Protein AF-A0A564YK75-F1 (afdb_monomer_lite)

pLDDT: mean 77.72, std 18.9, range [31.78, 98.56]

Organism: Hymenolepis diminuta (NCBI:txid6216)

Structure (mmCIF, N/CA/C/O backbone):
data_AF-A0A564YK75-F1
#
_entry.id   AF-A0A564YK75-F1
#
loop_
_atom_site.group_PDB
_atom_site.id
_atom_site.type_symbol
_atom_site.label_atom_id
_atom_site.label_alt_id
_atom_site.label_comp_id
_atom_site.label_asym_id
_atom_site.label_entity_id
_atom_site.label_seq_id
_atom_site.pdbx_PDB_ins_code
_atom_site.Cartn_x
_atom_site.Cartn_y
_atom_site.Cartn_z
_atom_site.occupancy
_atom_site.B_iso_or_equiv
_atom_site.auth_seq_id
_atom_site.auth_comp_id
_atom_site.auth_asym_id
_atom_site.auth_atom_id
_atom_site.pdbx_PDB_model_num
ATOM 1 N N . MET A 1 1 ? -5.217 -18.283 -49.859 1.00 31.78 1 MET A N 1
ATOM 2 C CA . MET A 1 1 ? -5.057 -19.645 -49.305 1.00 31.78 1 MET A CA 1
ATOM 3 C C . MET A 1 1 ? -4.730 -19.504 -47.824 1.00 31.78 1 MET A C 1
ATOM 5 O O . MET A 1 1 ? -4.096 -18.527 -47.459 1.00 31.78 1 MET A O 1
ATOM 9 N N . SER A 1 2 ? -5.302 -20.385 -47.008 1.00 43.03 2 SER A N 1
ATOM 10 C CA . SER A 1 2 ? -5.626 -20.269 -45.575 1.00 43.03 2 SER A CA 1
ATOM 11 C C . SER A 1 2 ? -4.507 -19.848 -44.612 1.00 43.03 2 SER A C 1
ATOM 13 O O . SER A 1 2 ? -3.452 -20.472 -44.610 1.00 43.03 2 SER A O 1
ATOM 15 N N . THR A 1 3 ? -4.823 -18.967 -43.656 1.00 44.62 3 THR A N 1
ATOM 16 C CA . THR A 1 3 ? -4.168 -18.954 -42.329 1.00 44.62 3 THR A CA 1
ATOM 17 C C . THR A 1 3 ? -5.190 -18.774 -41.200 1.00 44.62 3 THR A C 1
ATOM 19 O O . THR A 1 3 ? -4.978 -18.002 -40.275 1.00 44.62 3 THR A O 1
ATOM 22 N N . LEU A 1 4 ? -6.308 -19.505 -41.262 1.00 42.94 4 LEU A N 1
ATOM 23 C CA . LEU A 1 4 ? -7.241 -19.653 -40.131 1.00 42.94 4 LEU A CA 1
ATOM 24 C C . LEU A 1 4 ? -6.603 -20.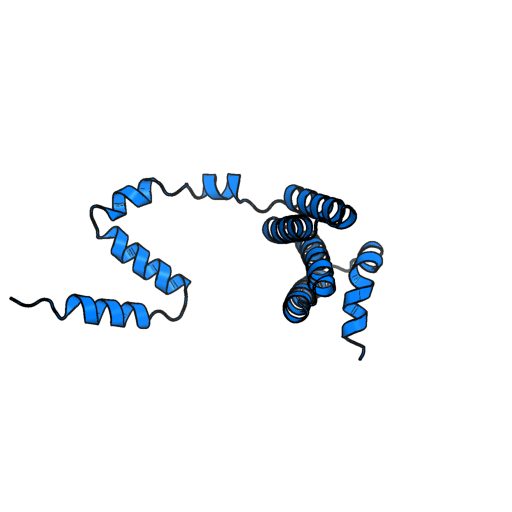390 -38.931 1.00 42.94 4 LEU A C 1
ATOM 26 O O . LEU A 1 4 ? -7.125 -20.313 -37.830 1.00 42.94 4 LEU A O 1
ATOM 30 N N . GLY A 1 5 ? -5.448 -21.047 -39.115 1.00 46.69 5 GLY A N 1
ATOM 31 C CA . GLY A 1 5 ? -4.725 -21.736 -38.037 1.00 46.69 5 GLY A CA 1
ATOM 32 C C . GLY A 1 5 ? -3.836 -20.845 -37.158 1.00 46.69 5 GLY A C 1
ATOM 33 O O . GLY A 1 5 ? -3.476 -21.262 -36.067 1.00 46.69 5 GLY A O 1
ATOM 34 N N . GLY A 1 6 ? -3.488 -19.626 -37.594 1.00 61.97 6 GLY A N 1
ATOM 35 C CA . GLY A 1 6 ? -2.551 -18.765 -36.857 1.00 61.97 6 GLY A CA 1
ATOM 36 C C . GLY A 1 6 ? -3.161 -18.099 -35.620 1.00 61.97 6 GLY A C 1
ATOM 37 O O . GLY A 1 6 ? -2.515 -18.033 -34.580 1.00 61.97 6 GLY A O 1
ATOM 38 N N . GLU A 1 7 ? -4.410 -17.632 -35.712 1.00 62.94 7 GLU A N 1
ATOM 39 C CA . GLU A 1 7 ? -5.106 -16.990 -34.584 1.00 62.94 7 GLU A CA 1
ATOM 40 C C . GLU A 1 7 ? -5.562 -18.001 -33.526 1.00 62.94 7 GLU A C 1
ATOM 42 O O . GLU A 1 7 ? -5.402 -17.742 -32.335 1.00 62.94 7 GLU A O 1
ATOM 47 N N . GLU A 1 8 ? -6.080 -19.166 -33.930 1.00 71.62 8 GLU A N 1
ATOM 48 C CA . GLU A 1 8 ? -6.505 -20.211 -32.987 1.00 71.62 8 GLU A CA 1
ATOM 49 C C . GLU A 1 8 ? -5.325 -20.795 -32.202 1.00 71.62 8 GLU A C 1
ATOM 51 O O . GLU A 1 8 ? -5.426 -21.006 -30.993 1.00 71.62 8 GLU A O 1
ATOM 56 N N . GLU A 1 9 ? -4.185 -21.011 -32.860 1.00 75.44 9 GLU A N 1
ATOM 57 C CA . GLU A 1 9 ? -2.954 -21.473 -32.217 1.00 75.44 9 GLU A CA 1
ATOM 58 C C . GLU A 1 9 ? -2.372 -20.413 -31.272 1.00 75.44 9 GLU A C 1
ATOM 60 O O . GLU A 1 9 ? -2.026 -20.723 -30.132 1.00 75.44 9 GLU A O 1
ATOM 65 N N . TRP A 1 10 ? -2.373 -19.145 -31.687 1.00 74.75 10 TRP A N 1
ATOM 66 C CA . TRP A 1 10 ? -1.911 -18.031 -30.858 1.00 74.75 10 TRP A CA 1
ATOM 67 C C . TRP A 1 10 ? -2.778 -17.832 -29.609 1.00 74.75 10 TRP A C 1
ATOM 69 O O . TRP A 1 10 ? -2.261 -17.658 -28.504 1.00 74.75 10 TRP A O 1
ATOM 79 N N . MET A 1 11 ? -4.102 -17.914 -29.760 1.00 76.75 11 MET A N 1
ATOM 80 C CA . MET A 1 11 ? -5.033 -17.831 -2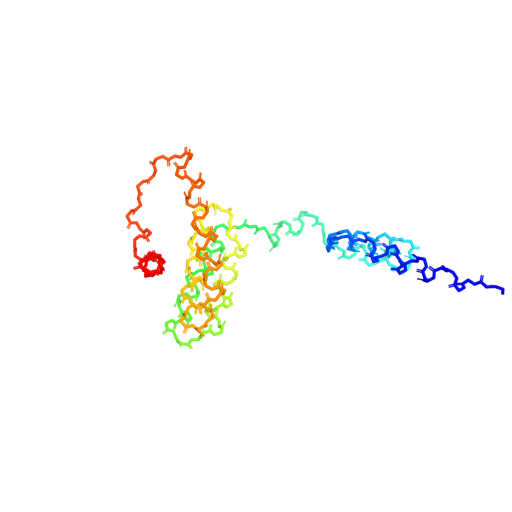8.636 1.00 76.75 11 MET A CA 1
ATOM 81 C C . MET A 1 11 ? -4.903 -19.039 -27.712 1.00 76.75 11 MET A C 1
ATOM 83 O O . MET A 1 11 ? -4.978 -18.875 -26.494 1.00 76.75 11 MET A O 1
ATOM 87 N N . ARG A 1 12 ? -4.669 -20.240 -28.248 1.00 81.94 12 ARG A N 1
ATOM 88 C CA . ARG A 1 12 ? -4.406 -21.437 -27.440 1.00 81.94 12 ARG A CA 1
ATOM 89 C C . ARG A 1 12 ? -3.143 -21.264 -26.595 1.00 81.94 12 ARG A C 1
ATOM 91 O O . ARG A 1 12 ? -3.189 -21.516 -25.394 1.00 81.94 12 ARG A O 1
ATOM 98 N N . ASP A 1 13 ? -2.057 -20.774 -27.184 1.00 77.69 13 ASP A N 1
ATOM 99 C CA . ASP A 1 13 ? -0.789 -20.565 -26.481 1.00 77.69 13 ASP A CA 1
ATOM 100 C C . ASP A 1 13 ? -0.886 -19.451 -25.423 1.00 77.69 13 ASP A C 1
ATOM 102 O O . ASP A 1 13 ? -0.338 -19.590 -24.327 1.00 77.69 13 ASP A O 1
ATOM 106 N N . PHE A 1 14 ? -1.660 -18.389 -25.685 1.00 82.06 14 PHE A N 1
ATOM 107 C CA . PHE A 1 14 ? -1.971 -17.361 -24.684 1.00 82.06 14 PHE A CA 1
ATOM 108 C C . PHE A 1 14 ? -2.757 -17.928 -23.490 1.00 82.06 14 PHE A C 1
ATOM 110 O O . PHE A 1 14 ? -2.450 -17.612 -22.339 1.00 82.06 14 PHE A O 1
ATOM 117 N N . HIS A 1 15 ? -3.742 -18.798 -23.736 1.00 81.44 15 HIS A N 1
ATOM 118 C CA . HIS A 1 15 ? -4.523 -19.441 -22.672 1.00 81.44 15 HIS A CA 1
ATOM 119 C C . HIS A 1 15 ? -3.709 -20.448 -21.847 1.00 81.44 15 HIS A C 1
ATOM 121 O O . HIS A 1 15 ? -4.061 -20.713 -20.698 1.00 81.44 15 HIS A O 1
ATOM 127 N N . MET A 1 16 ? -2.613 -20.982 -22.395 1.00 84.75 16 MET A N 1
ATOM 128 C CA . MET A 1 16 ? -1.696 -21.867 -21.667 1.00 84.75 16 MET A CA 1
ATOM 129 C C . MET A 1 16 ? -0.794 -21.120 -20.673 1.00 84.75 16 MET A C 1
ATOM 131 O O . MET A 1 16 ? -0.186 -21.756 -19.809 1.00 84.75 16 MET A O 1
ATOM 135 N N . ALA A 1 17 ? -0.722 -19.785 -20.741 1.00 85.12 17 ALA A N 1
ATOM 136 C CA . ALA A 1 17 ? -0.033 -18.980 -19.739 1.00 85.12 17 ALA A CA 1
ATOM 137 C C . ALA A 1 17 ? -0.801 -19.011 -18.403 1.00 85.12 17 ALA A C 1
ATOM 139 O O . ALA A 1 17 ? -1.955 -18.574 -18.300 1.00 85.12 17 ALA A O 1
ATOM 140 N N . LYS A 1 18 ? -0.142 -19.535 -17.365 1.00 80.88 18 LYS A N 1
ATOM 141 C CA . LYS A 1 18 ? -0.733 -19.803 -16.046 1.00 80.88 18 LYS A CA 1
ATOM 142 C C . LYS A 1 18 ? -0.784 -18.558 -15.174 1.00 80.88 18 LYS A C 1
ATOM 144 O O . LYS A 1 18 ? -1.654 -18.451 -14.313 1.00 80.88 18 LYS A O 1
ATOM 149 N N . THR A 1 19 ? 0.134 -17.624 -15.393 1.00 81.12 19 THR A N 1
ATOM 150 C CA . THR A 1 19 ? 0.263 -16.396 -14.604 1.00 81.12 19 THR A CA 1
ATOM 151 C C . THR A 1 19 ? 0.113 -15.149 -15.467 1.00 81.12 19 THR A C 1
ATOM 153 O O . THR A 1 19 ? 0.411 -15.150 -16.662 1.00 81.12 19 THR A O 1
ATOM 156 N N . ASP A 1 20 ? -0.298 -14.042 -14.849 1.00 78.00 20 ASP A N 1
ATOM 157 C CA . ASP A 1 20 ? -0.392 -12.753 -15.544 1.00 78.00 20 ASP A CA 1
ATOM 158 C C . ASP A 1 20 ? 0.973 -12.257 -16.033 1.00 78.00 20 ASP A C 1
ATOM 160 O O . ASP A 1 20 ? 1.067 -11.619 -17.080 1.00 78.00 20 ASP A O 1
ATOM 164 N N . PHE A 1 21 ? 2.051 -12.618 -15.333 1.00 76.69 21 PHE A N 1
ATOM 165 C CA . PHE A 1 21 ? 3.412 -12.347 -15.784 1.00 76.69 21 PHE A CA 1
ATOM 166 C C . PHE A 1 21 ? 3.727 -13.063 -17.107 1.00 76.69 21 PHE A C 1
ATOM 168 O O . PHE A 1 21 ? 4.213 -12.436 -18.046 1.00 76.69 21 PHE A O 1
ATOM 175 N N . GLU A 1 22 ? 3.389 -14.350 -17.221 1.00 73.75 22 GLU A N 1
ATOM 176 C CA . GLU A 1 22 ? 3.581 -15.122 -18.456 1.00 73.75 22 GLU A CA 1
ATOM 177 C C . GLU A 1 22 ? 2.735 -14.573 -19.611 1.00 73.75 22 GLU A C 1
ATOM 179 O O . GLU A 1 22 ? 3.238 -14.457 -20.730 1.00 73.75 22 GLU A O 1
ATOM 184 N N . ARG A 1 23 ? 1.489 -14.159 -19.338 1.00 83.50 23 ARG A N 1
ATOM 185 C CA . ARG A 1 23 ? 0.613 -13.506 -20.327 1.00 83.50 23 ARG A CA 1
ATOM 186 C C . ARG A 1 23 ? 1.220 -12.206 -20.839 1.00 83.50 23 ARG A C 1
ATOM 188 O O . ARG A 1 23 ? 1.257 -11.982 -22.047 1.00 83.50 23 ARG A O 1
ATOM 195 N N . ILE A 1 24 ? 1.753 -11.373 -19.945 1.00 81.56 24 ILE A N 1
ATOM 196 C CA . ILE A 1 24 ? 2.449 -10.137 -20.320 1.00 81.56 24 ILE A CA 1
ATOM 197 C C . ILE A 1 24 ? 3.692 -10.458 -21.156 1.00 81.56 24 ILE A C 1
ATOM 199 O O . ILE A 1 24 ? 3.875 -9.862 -22.213 1.00 81.56 24 ILE A O 1
ATOM 203 N N . CYS A 1 25 ? 4.523 -11.423 -20.755 1.00 77.62 25 CYS A N 1
ATOM 204 C CA . CYS A 1 25 ? 5.691 -11.827 -21.541 1.00 77.62 25 CYS A CA 1
ATOM 205 C C . CYS A 1 25 ? 5.318 -12.330 -22.944 1.00 77.62 25 CYS A C 1
ATOM 207 O O . CYS A 1 25 ? 6.020 -12.023 -23.910 1.00 77.62 25 CYS A O 1
ATOM 209 N N . PHE A 1 26 ? 4.224 -13.082 -23.068 1.00 81.56 26 PHE A N 1
ATOM 210 C CA . PHE A 1 26 ? 3.705 -13.558 -24.348 1.00 81.56 26 PHE A CA 1
ATOM 211 C C . PHE A 1 26 ? 3.265 -12.394 -25.247 1.00 81.56 26 PHE A C 1
ATOM 213 O O . PHE A 1 26 ? 3.709 -12.290 -26.391 1.00 81.56 26 PHE A O 1
ATOM 220 N N . LEU A 1 27 ? 2.473 -11.463 -24.707 1.00 81.44 27 LEU A N 1
ATOM 221 C CA . LEU A 1 27 ? 2.022 -10.270 -25.429 1.00 81.44 27 LEU A CA 1
ATOM 222 C C . LEU A 1 27 ? 3.198 -9.375 -25.844 1.00 81.44 27 LEU A C 1
ATOM 224 O O . LEU A 1 27 ? 3.244 -8.905 -26.977 1.00 81.44 27 LEU A O 1
ATOM 228 N N . LEU A 1 28 ? 4.190 -9.189 -24.970 1.00 74.88 28 LEU A N 1
ATOM 229 C CA . LEU A 1 28 ? 5.393 -8.411 -25.272 1.00 74.88 28 LEU A CA 1
ATOM 230 C C . LEU A 1 28 ? 6.195 -9.016 -26.434 1.00 74.88 28 LEU A C 1
ATOM 232 O O . LEU A 1 28 ? 6.630 -8.275 -27.313 1.00 74.88 28 LEU A O 1
ATOM 236 N N . LYS A 1 29 ? 6.337 -10.348 -26.488 1.00 73.75 29 LYS A N 1
ATOM 237 C CA . LYS A 1 29 ? 6.973 -11.052 -27.617 1.00 73.75 29 LYS A CA 1
ATOM 238 C C . LYS A 1 29 ? 6.182 -10.892 -28.918 1.00 73.75 29 LYS A C 1
ATOM 240 O O . LYS A 1 29 ? 6.779 -10.677 -29.970 1.00 73.75 29 LYS A O 1
ATOM 245 N N . ALA A 1 30 ? 4.851 -10.956 -28.855 1.00 72.75 30 ALA A N 1
ATOM 246 C CA . ALA A 1 30 ? 3.996 -10.739 -30.022 1.00 72.75 30 ALA A CA 1
ATOM 247 C C . ALA A 1 30 ? 4.141 -9.308 -30.574 1.00 72.75 30 ALA A C 1
ATOM 249 O O . ALA A 1 30 ? 4.287 -9.114 -31.780 1.00 72.75 30 ALA A O 1
ATOM 250 N N . ILE A 1 31 ? 4.192 -8.311 -29.686 1.00 69.25 31 ILE A N 1
ATOM 251 C CA . ILE A 1 31 ? 4.384 -6.898 -30.043 1.00 69.25 31 ILE A CA 1
ATOM 252 C C . ILE A 1 31 ? 5.794 -6.657 -30.601 1.00 69.25 31 ILE A C 1
ATOM 254 O O . ILE A 1 31 ? 5.936 -5.902 -31.564 1.00 69.25 31 ILE A O 1
ATOM 258 N N . GLN A 1 32 ? 6.821 -7.318 -30.052 1.00 65.00 32 GLN A N 1
ATOM 259 C CA . GLN A 1 32 ? 8.214 -7.219 -30.507 1.00 65.00 32 GLN A CA 1
ATOM 260 C C . GLN A 1 32 ? 8.382 -7.642 -31.974 1.00 65.00 32 GLN A C 1
ATOM 262 O O . GLN A 1 32 ? 9.174 -7.034 -32.690 1.00 65.00 32 GLN A O 1
ATOM 267 N N . ASN A 1 33 ? 7.614 -8.636 -32.428 1.00 64.44 33 ASN A N 1
ATOM 268 C CA . ASN A 1 33 ? 7.634 -9.122 -33.812 1.00 64.44 33 ASN A CA 1
ATOM 269 C C . ASN A 1 33 ? 6.812 -8.254 -34.782 1.00 64.44 33 ASN A C 1
ATOM 271 O O . ASN A 1 33 ? 6.819 -8.502 -35.987 1.00 64.44 33 ASN A O 1
ATOM 275 N N . SER A 1 34 ? 6.105 -7.235 -34.283 1.00 63.69 34 SER A N 1
ATOM 276 C CA . SER A 1 34 ? 5.386 -6.277 -35.120 1.00 63.69 34 SER A CA 1
ATOM 277 C C . SER A 1 34 ? 6.239 -5.023 -35.354 1.00 63.69 34 SER A C 1
ATOM 279 O O . SER A 1 34 ? 6.698 -4.374 -34.412 1.00 63.69 34 SER A O 1
ATOM 281 N N . ASN A 1 35 ? 6.413 -4.629 -36.621 1.00 60.22 35 ASN A N 1
ATOM 282 C CA . ASN A 1 35 ? 7.177 -3.426 -36.990 1.00 60.22 35 ASN A CA 1
ATOM 283 C C . ASN A 1 35 ? 6.605 -2.132 -36.372 1.00 60.22 35 ASN A C 1
ATOM 285 O O . ASN A 1 35 ? 7.334 -1.160 -36.196 1.00 60.22 35 ASN A O 1
ATOM 289 N N . GLN A 1 36 ? 5.314 -2.113 -36.017 1.00 60.28 36 GLN A N 1
ATOM 290 C CA . GLN A 1 36 ? 4.685 -0.993 -35.311 1.00 60.28 36 GLN A CA 1
ATOM 291 C C . GLN A 1 36 ? 4.931 -1.042 -33.795 1.00 60.28 36 GLN A C 1
ATOM 293 O O . GLN A 1 36 ? 5.195 -0.007 -33.189 1.00 60.28 36 GLN A O 1
ATOM 298 N N . GLY A 1 37 ? 4.911 -2.226 -33.177 1.00 55.03 37 GLY A N 1
ATOM 299 C CA . GLY A 1 37 ? 5.092 -2.406 -31.735 1.00 55.03 37 GLY A CA 1
ATOM 300 C C . GLY A 1 37 ? 6.488 -2.047 -31.228 1.00 55.03 37 GLY A C 1
ATOM 301 O O . GLY A 1 37 ? 6.627 -1.483 -30.143 1.00 55.03 37 GLY A O 1
ATOM 302 N N . PHE A 1 38 ? 7.525 -2.274 -32.040 1.00 56.47 38 PHE A N 1
ATOM 303 C CA . PHE A 1 38 ? 8.905 -1.939 -31.672 1.00 56.47 38 PHE A CA 1
ATOM 304 C C . PHE A 1 38 ? 9.117 -0.432 -31.426 1.00 56.47 38 PHE A C 1
ATOM 306 O O . PHE A 1 38 ? 9.831 -0.043 -30.501 1.00 56.47 38 PHE A O 1
ATOM 313 N N . ALA A 1 39 ? 8.420 0.431 -32.175 1.00 61.69 39 ALA A N 1
ATOM 314 C CA . ALA A 1 39 ? 8.454 1.885 -31.986 1.00 61.69 39 ALA A CA 1
ATOM 315 C C . ALA A 1 39 ? 7.753 2.362 -30.696 1.00 61.69 39 ALA A C 1
ATOM 317 O O . ALA A 1 39 ? 7.930 3.507 -30.282 1.00 61.69 39 ALA A O 1
ATOM 318 N N . HIS A 1 40 ? 6.952 1.510 -30.050 1.00 60.31 40 HIS A N 1
ATOM 319 C CA . HIS A 1 40 ? 6.359 1.805 -28.745 1.00 60.31 40 HIS A CA 1
ATOM 320 C C . HIS A 1 40 ? 7.272 1.389 -27.589 1.00 60.31 40 HIS A C 1
ATOM 322 O O . HIS A 1 40 ? 7.236 2.025 -26.537 1.00 60.31 40 HIS A O 1
ATOM 328 N N . PHE A 1 41 ? 8.147 0.398 -27.786 1.00 63.53 41 PHE A N 1
ATOM 329 C CA . PHE A 1 41 ? 9.133 0.009 -26.775 1.00 63.53 41 PHE A CA 1
ATOM 330 C C . PHE A 1 41 ? 10.221 1.057 -26.556 1.00 63.53 41 PHE A C 1
ATOM 332 O O . PHE A 1 41 ? 10.691 1.212 -25.433 1.00 63.53 41 PHE A O 1
ATOM 339 N N . SER A 1 42 ? 10.564 1.845 -27.577 1.00 63.88 42 SER A N 1
ATOM 340 C CA . SER A 1 42 ? 11.466 2.995 -27.421 1.00 63.88 42 SER A CA 1
ATOM 341 C C . SER A 1 42 ? 10.884 4.120 -26.553 1.00 63.88 42 SER A C 1
ATOM 343 O O . SER A 1 42 ? 11.630 4.996 -26.123 1.00 63.88 42 SER A O 1
ATOM 345 N N . LYS A 1 43 ? 9.573 4.096 -26.272 1.00 65.81 43 LYS A N 1
ATOM 346 C CA . LYS A 1 43 ? 8.903 5.002 -25.325 1.00 65.81 43 LYS A CA 1
ATOM 347 C C . LYS A 1 43 ? 8.840 4.439 -23.904 1.00 65.81 43 LYS A C 1
ATOM 349 O O . LYS A 1 43 ? 8.358 5.135 -23.013 1.00 65.81 43 LYS A O 1
ATOM 354 N N . LEU A 1 44 ? 9.265 3.191 -23.681 1.00 66.19 44 LEU A N 1
ATOM 355 C CA . LEU A 1 44 ? 9.347 2.658 -22.328 1.00 66.19 44 LEU A CA 1
ATOM 356 C C . LEU A 1 44 ? 10.482 3.345 -21.582 1.00 66.19 44 LEU A C 1
ATOM 358 O O . LEU A 1 44 ? 11.622 3.407 -22.042 1.00 66.19 44 LEU A O 1
ATOM 362 N N . GLU A 1 45 ? 10.149 3.834 -20.397 1.00 70.81 45 GLU A N 1
ATOM 363 C CA . GLU A 1 45 ? 11.118 4.441 -19.505 1.00 70.81 45 GLU A CA 1
ATOM 364 C C . GLU A 1 45 ? 12.181 3.426 -19.084 1.00 70.81 45 GLU A C 1
ATOM 366 O O . GLU A 1 45 ? 11.902 2.250 -18.832 1.00 70.81 45 GLU A O 1
ATOM 371 N N . THR A 1 46 ? 13.429 3.886 -18.986 1.00 75.06 46 THR A N 1
ATOM 372 C CA . THR A 1 46 ? 14.525 3.008 -18.570 1.00 75.06 46 THR A CA 1
ATOM 373 C C . THR A 1 46 ? 14.300 2.515 -17.143 1.00 75.06 46 THR A C 1
ATOM 375 O O . THR A 1 46 ? 13.693 3.201 -16.320 1.00 75.06 46 THR A O 1
ATOM 378 N N . ARG A 1 47 ? 14.870 1.356 -16.791 1.00 67.31 47 ARG A N 1
ATOM 379 C CA . ARG A 1 47 ? 14.829 0.847 -15.409 1.00 67.31 47 ARG A CA 1
ATOM 380 C C . ARG A 1 47 ? 15.335 1.880 -14.393 1.00 67.31 47 ARG A C 1
ATOM 382 O O . ARG A 1 47 ? 14.783 1.967 -13.302 1.00 67.31 47 ARG A O 1
ATOM 389 N N . GLY A 1 48 ? 16.344 2.674 -14.759 1.00 71.38 48 GLY A N 1
ATOM 390 C CA . GLY A 1 48 ? 16.852 3.775 -13.937 1.00 71.38 48 GLY A CA 1
ATOM 391 C C . GLY A 1 48 ? 15.840 4.911 -13.785 1.00 71.38 48 GLY A C 1
ATOM 392 O O . GLY A 1 48 ? 15.639 5.405 -12.678 1.00 71.38 48 GLY A O 1
ATOM 393 N N . THR A 1 49 ? 15.142 5.277 -14.862 1.00 71.19 49 THR A N 1
ATOM 394 C CA . THR A 1 49 ? 14.063 6.272 -14.816 1.00 71.19 49 THR A CA 1
ATOM 395 C C . THR A 1 49 ? 12.890 5.786 -13.962 1.00 71.19 49 THR A C 1
ATOM 397 O O . THR A 1 49 ? 12.416 6.518 -13.094 1.00 71.19 49 THR A O 1
ATOM 400 N N . ILE A 1 50 ? 12.478 4.527 -14.133 1.00 68.31 50 ILE A N 1
ATOM 401 C CA . ILE A 1 50 ? 11.423 3.896 -13.333 1.00 68.31 50 ILE A CA 1
ATOM 402 C C . ILE A 1 50 ? 11.832 3.850 -11.858 1.00 68.31 50 ILE A C 1
ATOM 404 O O . ILE A 1 50 ? 11.053 4.244 -11.001 1.00 68.31 50 ILE A O 1
ATOM 408 N N . ALA A 1 51 ? 13.062 3.440 -11.542 1.00 65.06 51 ALA A N 1
ATOM 409 C CA . ALA A 1 51 ? 13.558 3.428 -10.167 1.00 65.06 51 ALA A CA 1
ATOM 410 C C . ALA A 1 51 ? 13.653 4.839 -9.561 1.00 65.06 51 ALA A C 1
ATOM 412 O O . ALA A 1 51 ? 13.418 5.007 -8.369 1.00 65.06 51 ALA A O 1
ATOM 413 N N . ARG A 1 52 ? 13.957 5.864 -10.365 1.00 64.69 52 ARG A N 1
ATOM 414 C CA . ARG A 1 52 ? 14.010 7.258 -9.903 1.00 64.69 52 ARG A CA 1
ATOM 415 C C . ARG A 1 52 ? 12.626 7.817 -9.573 1.00 64.69 52 ARG A C 1
ATOM 417 O O . ARG A 1 52 ? 12.495 8.544 -8.596 1.00 64.69 52 ARG A O 1
ATOM 424 N N . PHE A 1 53 ? 11.616 7.511 -10.387 1.00 61.03 53 PHE A N 1
ATOM 425 C CA . PHE A 1 53 ? 10.266 8.069 -10.232 1.00 61.03 53 PHE A CA 1
ATOM 426 C C . PHE A 1 53 ? 9.320 7.201 -9.394 1.00 61.03 53 PHE A C 1
ATOM 428 O O . PHE A 1 53 ? 8.418 7.730 -8.754 1.00 61.03 53 PHE A O 1
ATOM 435 N N . TYR A 1 54 ? 9.542 5.888 -9.364 1.00 66.38 54 TYR A N 1
ATOM 436 C CA . TYR A 1 54 ? 8.714 4.898 -8.664 1.00 66.38 54 TYR A CA 1
ATOM 437 C C . TYR A 1 54 ? 9.512 4.090 -7.633 1.00 66.38 54 TYR A C 1
ATOM 439 O O . TYR A 1 54 ? 9.068 3.033 -7.178 1.00 66.38 54 TYR A O 1
ATOM 447 N N . GLY A 1 55 ? 10.706 4.565 -7.272 1.00 77.62 55 GLY A N 1
ATOM 448 C CA . GLY A 1 55 ? 11.513 3.975 -6.215 1.00 77.62 55 GLY A CA 1
ATOM 449 C C . GLY A 1 55 ? 10.769 3.998 -4.886 1.00 77.62 55 GLY A C 1
ATOM 450 O O . GLY A 1 55 ? 10.170 5.005 -4.508 1.00 77.62 55 GLY A O 1
ATOM 451 N N . LYS A 1 56 ? 10.817 2.876 -4.165 1.00 89.19 56 LYS A N 1
ATOM 452 C CA . LYS A 1 56 ? 10.354 2.817 -2.777 1.00 89.19 56 LYS A CA 1
ATOM 453 C C . LYS A 1 56 ? 11.213 3.773 -1.937 1.00 89.19 56 LYS A C 1
ATOM 455 O O . LYS A 1 56 ? 12.430 3.828 -2.107 1.00 89.19 56 LYS A O 1
ATOM 460 N N . SER A 1 57 ? 10.588 4.537 -1.052 1.00 92.56 57 SER A N 1
ATOM 461 C CA . SER A 1 57 ? 11.234 5.506 -0.174 1.00 92.56 57 SER A CA 1
ATOM 462 C C . SER A 1 57 ? 10.414 5.672 1.098 1.00 92.56 57 SER A C 1
ATOM 464 O O . SER A 1 57 ? 9.280 6.155 1.050 1.00 92.56 57 SER A O 1
ATOM 466 N N . ASP A 1 58 ? 11.012 5.351 2.245 1.00 94.81 58 ASP A N 1
ATOM 467 C CA . ASP A 1 58 ? 10.327 5.482 3.533 1.00 94.81 58 ASP A CA 1
ATOM 468 C C . ASP A 1 58 ? 9.937 6.920 3.841 1.00 94.81 58 ASP A C 1
ATOM 470 O O . ASP A 1 58 ? 8.843 7.175 4.328 1.00 94.81 58 ASP A O 1
ATOM 474 N N . ARG A 1 59 ? 10.769 7.886 3.442 1.00 95.31 59 ARG A N 1
ATOM 475 C CA . ARG A 1 59 ? 10.451 9.310 3.578 1.00 95.31 59 ARG A CA 1
ATOM 476 C C . ARG A 1 59 ? 9.181 9.692 2.813 1.00 95.31 59 ARG A C 1
ATOM 478 O O . ARG A 1 59 ? 8.359 10.445 3.331 1.00 95.31 59 ARG A O 1
ATOM 485 N N . ILE A 1 60 ? 9.024 9.202 1.580 1.00 95.12 60 ILE A N 1
ATOM 486 C CA . ILE A 1 60 ? 7.820 9.460 0.774 1.00 95.12 60 ILE A CA 1
ATOM 487 C C . ILE A 1 60 ? 6.623 8.717 1.370 1.00 95.12 60 ILE A C 1
ATOM 489 O O . ILE A 1 60 ? 5.529 9.277 1.437 1.00 95.12 60 ILE A O 1
ATOM 493 N N . SER A 1 61 ? 6.818 7.478 1.823 1.00 97.25 61 SER A N 1
ATOM 494 C CA . SER A 1 61 ? 5.781 6.715 2.516 1.00 97.25 61 SER A CA 1
ATOM 495 C C . SER A 1 61 ? 5.270 7.453 3.752 1.00 97.25 61 SER A C 1
ATOM 497 O O . SER A 1 61 ? 4.064 7.637 3.896 1.00 97.25 61 SER A O 1
ATOM 499 N N . GLU A 1 62 ? 6.172 7.931 4.607 1.00 97.19 62 GLU A N 1
ATOM 500 C CA . GLU A 1 62 ? 5.813 8.622 5.841 1.00 97.19 62 GLU A CA 1
ATOM 501 C C . GLU A 1 62 ? 5.087 9.937 5.567 1.00 97.19 62 GLU A C 1
ATOM 503 O O . GLU A 1 62 ? 4.045 10.204 6.163 1.00 97.19 62 GLU A O 1
ATOM 508 N N . LEU A 1 63 ? 5.557 10.722 4.592 1.00 97.69 63 LEU A N 1
ATOM 509 C CA . LEU A 1 63 ? 4.846 11.927 4.167 1.00 97.69 63 LEU A CA 1
ATOM 510 C C . LEU A 1 63 ? 3.407 11.604 3.735 1.00 97.69 63 LEU A C 1
ATOM 512 O O . LEU A 1 63 ? 2.468 12.275 4.160 1.00 97.69 63 LEU A O 1
ATOM 516 N N . ASN A 1 64 ? 3.218 10.553 2.933 1.00 98.19 64 ASN A N 1
ATOM 517 C CA . ASN A 1 64 ? 1.887 10.108 2.528 1.00 98.19 64 ASN A CA 1
ATOM 518 C C . ASN A 1 64 ? 1.049 9.627 3.726 1.00 98.19 64 ASN A C 1
ATOM 520 O O . ASN A 1 64 ? -0.139 9.939 3.799 1.00 98.19 64 ASN A O 1
ATOM 524 N N . ARG A 1 65 ? 1.641 8.929 4.701 1.00 97.94 65 ARG A N 1
ATOM 525 C CA . ARG A 1 65 ? 0.952 8.498 5.928 1.00 97.94 65 ARG A CA 1
ATOM 526 C C . ARG A 1 65 ? 0.445 9.700 6.734 1.00 97.94 65 ARG A C 1
ATOM 528 O O . ARG A 1 65 ? -0.718 9.723 7.136 1.00 97.94 65 ARG A O 1
ATOM 535 N N . LEU A 1 66 ? 1.269 10.738 6.887 1.00 97.56 66 LEU A N 1
ATOM 536 C CA . LEU A 1 66 ? 0.894 11.985 7.562 1.00 97.56 66 LEU A CA 1
ATOM 537 C C . LEU A 1 66 ? -0.178 12.765 6.785 1.00 97.56 66 LEU A C 1
ATOM 539 O O . LEU A 1 66 ? -1.148 13.236 7.381 1.00 97.56 66 LEU A O 1
ATOM 543 N N . CYS A 1 67 ? -0.070 12.853 5.455 1.00 98.06 67 CYS A N 1
ATOM 544 C CA . CYS A 1 67 ? -1.117 13.444 4.616 1.00 98.06 67 CYS A CA 1
ATOM 545 C C . CYS A 1 67 ? -2.442 12.679 4.733 1.00 98.06 67 CYS A C 1
ATOM 547 O O . CYS A 1 67 ? -3.502 13.295 4.811 1.00 98.06 67 CYS A O 1
ATOM 549 N N . SER A 1 68 ? -2.392 11.346 4.801 1.00 98.31 68 SER A N 1
ATOM 550 C CA . SER A 1 68 ? -3.571 10.512 5.038 1.00 98.31 68 SER A CA 1
ATOM 551 C C . SER A 1 68 ? -4.246 10.839 6.370 1.00 98.31 68 SER A C 1
ATOM 553 O O . SER A 1 68 ? -5.473 10.931 6.431 1.00 98.31 68 SER A O 1
ATOM 555 N N . LEU A 1 69 ? -3.465 11.029 7.438 1.00 96.38 69 LEU A N 1
ATOM 556 C CA . LEU A 1 69 ? -3.980 11.442 8.744 1.00 96.38 69 LEU A CA 1
ATOM 557 C C . LEU A 1 69 ? -4.623 12.830 8.689 1.00 96.38 69 LEU A C 1
ATOM 559 O O . LEU A 1 69 ? -5.748 13.008 9.153 1.00 96.38 69 LEU A O 1
ATOM 563 N N . ALA A 1 70 ? -3.949 13.793 8.063 1.00 97.56 70 ALA A N 1
ATOM 564 C CA . ALA A 1 70 ? -4.458 15.151 7.927 1.00 97.56 70 ALA A CA 1
ATOM 565 C C . ALA A 1 70 ? -5.778 15.211 7.139 1.00 97.56 70 ALA A C 1
ATOM 567 O O . ALA A 1 70 ? -6.702 15.907 7.550 1.00 97.56 70 ALA A O 1
ATOM 568 N N . GLU A 1 71 ? -5.893 14.481 6.026 1.00 98.00 71 GLU A N 1
ATOM 569 C CA . GLU A 1 71 ? -7.125 14.450 5.226 1.00 98.00 71 GLU A CA 1
ATOM 570 C C . GLU A 1 71 ? -8.263 13.707 5.934 1.00 98.00 71 GLU A C 1
ATOM 572 O O . GLU A 1 71 ? -9.415 14.125 5.833 1.00 98.00 71 GLU A O 1
ATOM 577 N N . TRP A 1 72 ? -7.953 12.667 6.712 1.00 96.44 72 TRP A N 1
ATOM 578 C CA . TRP A 1 72 ? -8.946 11.981 7.541 1.00 96.44 72 TRP A CA 1
ATOM 579 C C . TRP A 1 72 ? -9.551 12.918 8.584 1.00 96.44 72 TRP A C 1
ATOM 581 O O . TRP A 1 72 ? -10.769 12.996 8.702 1.00 96.44 72 TRP A O 1
ATOM 591 N N . ASN A 1 73 ? -8.717 13.707 9.265 1.00 95.38 73 ASN A N 1
ATOM 592 C CA . ASN A 1 73 ? -9.174 14.685 10.257 1.00 95.38 73 ASN A CA 1
ATOM 593 C C . ASN A 1 73 ? -10.023 15.812 9.642 1.00 95.38 73 ASN A C 1
ATOM 595 O O . ASN A 1 73 ? -10.792 16.462 10.345 1.00 95.38 73 ASN A O 1
ATOM 599 N N . LYS A 1 74 ? -9.916 16.035 8.327 1.00 97.69 74 LYS A N 1
ATOM 600 C CA . LYS A 1 74 ? -10.783 16.947 7.561 1.00 97.69 74 LYS A CA 1
ATOM 601 C C . LYS A 1 74 ? -12.058 16.272 7.038 1.00 97.69 74 LYS A C 1
ATOM 603 O O . LYS A 1 74 ? -12.775 16.883 6.251 1.00 97.69 74 LYS A O 1
ATOM 608 N N . ASN A 1 75 ? -12.322 15.018 7.409 1.00 96.06 75 ASN A N 1
ATOM 609 C CA . ASN A 1 75 ? -13.373 14.164 6.845 1.00 96.06 75 ASN A CA 1
ATOM 610 C C . ASN A 1 75 ? -13.263 13.943 5.324 1.00 96.06 75 ASN A C 1
ATOM 612 O O . ASN A 1 75 ? -14.231 13.559 4.669 1.00 96.06 75 ASN A O 1
ATOM 616 N N . ASN A 1 76 ? -12.077 14.135 4.738 1.00 97.62 76 ASN A N 1
ATOM 617 C CA . ASN A 1 76 ? -11.839 13.872 3.323 1.00 97.62 76 ASN A CA 1
ATOM 618 C C . ASN A 1 76 ? -11.384 12.425 3.108 1.00 97.62 76 ASN A C 1
ATOM 620 O O . ASN A 1 76 ? -10.229 12.135 2.789 1.00 97.62 76 ASN A O 1
ATOM 624 N N . VAL A 1 77 ? -12.327 11.507 3.306 1.00 96.94 77 VAL A N 1
ATOM 625 C CA . VAL A 1 77 ? -12.104 10.056 3.299 1.00 96.94 77 VAL A CA 1
ATOM 626 C C . VAL A 1 77 ? -11.422 9.569 2.017 1.00 96.94 77 VAL A C 1
ATOM 628 O O . VAL A 1 77 ? -10.473 8.790 2.084 1.00 96.94 77 VAL A O 1
ATOM 631 N N . SER A 1 78 ? -11.859 10.052 0.850 1.00 97.50 78 SER A N 1
ATOM 632 C CA . SER A 1 78 ? -11.304 9.634 -0.445 1.00 97.50 78 SER A CA 1
ATOM 633 C C . SER A 1 78 ? -9.811 9.965 -0.553 1.00 97.50 78 SER A C 1
ATOM 635 O O . SER A 1 78 ? -8.990 9.097 -0.866 1.00 97.50 78 SER A O 1
ATOM 637 N N . ARG A 1 79 ? -9.421 11.197 -0.195 1.00 97.75 79 ARG A N 1
ATOM 638 C CA . ARG A 1 79 ? -8.004 11.593 -0.194 1.00 97.75 79 ARG A CA 1
ATOM 639 C C . ARG A 1 79 ? -7.211 10.891 0.899 1.00 97.75 79 ARG A C 1
ATOM 641 O O . ARG A 1 79 ? -6.069 10.508 0.655 1.00 97.75 79 ARG A O 1
ATOM 648 N N . ALA A 1 80 ? -7.803 10.684 2.073 1.00 98.31 80 ALA A N 1
ATOM 649 C CA . ALA A 1 80 ? -7.165 9.947 3.156 1.00 98.31 80 ALA A CA 1
ATOM 650 C C . ALA A 1 80 ? -6.796 8.515 2.738 1.00 98.31 80 ALA A C 1
ATOM 652 O O . ALA A 1 80 ? -5.662 8.086 2.972 1.00 98.31 80 ALA A O 1
ATOM 653 N N . LEU A 1 81 ? -7.715 7.800 2.079 1.00 98.12 81 LEU A N 1
ATOM 654 C CA . LEU A 1 81 ? -7.475 6.450 1.565 1.00 98.12 81 LEU A CA 1
ATOM 655 C C . LEU A 1 81 ? -6.462 6.445 0.413 1.00 98.12 81 LEU A C 1
ATOM 657 O O . LEU A 1 81 ? -5.588 5.576 0.370 1.00 98.12 81 LEU A O 1
ATOM 661 N N . HIS A 1 82 ? -6.539 7.427 -0.490 1.00 98.00 82 HIS A N 1
ATOM 662 C CA . HIS A 1 82 ? -5.557 7.592 -1.562 1.00 98.00 82 HIS A CA 1
ATOM 663 C C . HIS A 1 82 ? -4.139 7.728 -0.995 1.00 98.00 82 HIS A C 1
ATOM 665 O O . HIS A 1 82 ? -3.248 6.965 -1.364 1.00 98.00 82 HIS A O 1
ATOM 671 N N . TYR A 1 83 ? -3.935 8.642 -0.045 1.00 98.56 83 TYR A N 1
ATOM 672 C CA . TYR A 1 83 ? -2.631 8.834 0.580 1.00 98.56 83 TYR A CA 1
ATOM 673 C C . TYR A 1 83 ? -2.182 7.614 1.395 1.00 98.56 83 TYR A C 1
ATOM 675 O O . TYR A 1 83 ? -1.013 7.247 1.322 1.00 98.56 83 TYR A O 1
ATOM 683 N N . ALA A 1 84 ? -3.082 6.924 2.103 1.00 98.19 84 ALA A N 1
ATOM 684 C CA . ALA A 1 84 ? -2.728 5.689 2.812 1.00 98.19 84 ALA A CA 1
ATOM 685 C C . ALA A 1 84 ? -2.266 4.585 1.849 1.00 98.19 84 ALA A C 1
ATOM 687 O O . ALA A 1 84 ? -1.286 3.892 2.103 1.00 98.19 84 ALA A O 1
ATOM 688 N N . THR A 1 85 ? -2.933 4.456 0.702 1.00 98.06 85 THR A N 1
ATOM 689 C CA . THR A 1 85 ? -2.543 3.510 -0.350 1.00 98.06 85 THR A CA 1
ATOM 690 C C . THR A 1 85 ? -1.189 3.869 -0.952 1.00 98.06 85 THR A C 1
ATOM 692 O O . THR A 1 85 ? -0.343 2.994 -1.127 1.00 98.06 85 THR A O 1
ATOM 695 N N . SER A 1 86 ? -0.948 5.156 -1.203 1.00 96.56 86 SER A N 1
ATOM 696 C CA . SER A 1 86 ? 0.355 5.649 -1.648 1.00 96.56 86 SER A CA 1
ATOM 697 C C . SER A 1 86 ? 1.450 5.377 -0.614 1.00 96.56 86 SER A C 1
ATOM 699 O O . SER A 1 86 ? 2.546 4.978 -0.996 1.00 96.56 86 SER A O 1
ATOM 701 N N . ALA A 1 87 ? 1.165 5.509 0.685 1.00 97.69 87 ALA A N 1
ATOM 702 C CA . ALA A 1 87 ? 2.119 5.162 1.739 1.00 97.69 87 ALA A CA 1
ATOM 703 C C . ALA A 1 87 ? 2.537 3.684 1.648 1.00 97.69 87 ALA A C 1
ATOM 705 O O . ALA A 1 87 ? 3.727 3.391 1.563 1.00 97.69 87 ALA A O 1
ATOM 706 N N . VAL A 1 88 ? 1.570 2.763 1.533 1.00 97.00 88 VAL A N 1
ATOM 707 C CA . VAL A 1 88 ? 1.850 1.325 1.344 1.00 97.00 88 VAL A CA 1
ATOM 708 C C . VAL A 1 88 ? 2.684 1.090 0.087 1.00 97.00 88 VAL A C 1
ATOM 710 O O . VAL A 1 88 ? 3.631 0.304 0.099 1.00 97.00 88 VAL A O 1
ATOM 713 N N . PHE A 1 89 ? 2.370 1.795 -1.004 1.00 94.75 89 PHE A N 1
ATOM 714 C CA . PHE A 1 89 ? 3.140 1.681 -2.233 1.00 94.75 89 PHE A CA 1
ATOM 715 C C . PHE A 1 89 ? 4.585 2.146 -2.052 1.00 94.75 89 PHE A C 1
ATOM 717 O O . PHE A 1 89 ? 5.473 1.470 -2.552 1.00 94.75 89 PHE A O 1
ATOM 724 N N . TYR A 1 90 ? 4.864 3.255 -1.372 1.00 95.12 90 TYR A N 1
ATOM 725 C CA . TYR A 1 90 ? 6.233 3.772 -1.282 1.00 95.12 90 TYR A CA 1
ATOM 726 C C . TYR A 1 90 ? 7.074 3.150 -0.167 1.00 95.12 90 TYR A C 1
ATOM 728 O O . TYR A 1 90 ? 8.291 3.296 -0.218 1.00 95.12 90 TYR A O 1
ATOM 736 N N . ALA A 1 91 ? 6.484 2.449 0.801 1.00 95.31 91 ALA A N 1
ATOM 737 C CA . ALA A 1 91 ? 7.226 1.871 1.918 1.00 95.31 91 ALA A CA 1
ATOM 738 C C . ALA A 1 91 ? 8.339 0.911 1.446 1.00 95.31 91 ALA A C 1
ATOM 740 O O . ALA A 1 91 ? 8.101 -0.040 0.691 1.00 95.31 91 ALA A O 1
ATOM 741 N N . LEU A 1 92 ? 9.570 1.177 1.886 1.00 92.06 92 LEU A N 1
ATOM 742 C CA . LEU A 1 92 ? 10.770 0.411 1.567 1.00 92.06 92 LEU A CA 1
ATOM 743 C C . LEU A 1 92 ? 11.102 -0.558 2.708 1.00 92.06 92 LEU A C 1
ATOM 745 O O . LEU A 1 92 ? 11.172 -1.766 2.461 1.00 92.06 92 LEU A O 1
ATOM 749 N N . SER A 1 93 ? 11.273 -0.044 3.929 1.00 89.94 93 SER A N 1
ATOM 750 C CA . SER A 1 93 ? 11.636 -0.850 5.100 1.00 89.94 93 SER A CA 1
ATOM 751 C C . SER A 1 93 ? 10.460 -1.665 5.652 1.00 89.94 93 SER A C 1
ATOM 753 O O . SER A 1 93 ? 9.294 -1.290 5.470 1.00 89.94 93 SER A O 1
ATOM 755 N N . PRO A 1 94 ? 10.739 -2.797 6.324 1.00 90.94 94 PRO A N 1
ATOM 756 C CA . PRO A 1 94 ? 9.739 -3.556 7.071 1.00 90.94 94 PRO A CA 1
ATOM 757 C C . PRO A 1 94 ? 8.924 -2.689 8.044 1.00 90.94 94 PRO A C 1
ATOM 759 O O . PRO A 1 94 ? 7.694 -2.740 8.037 1.00 90.94 94 PRO A O 1
ATOM 762 N N . GLU A 1 95 ? 9.588 -1.829 8.812 1.00 90.25 95 GLU A N 1
ATOM 763 C CA . GLU A 1 95 ? 8.975 -0.955 9.815 1.00 90.25 95 GLU A CA 1
ATOM 764 C C . GLU A 1 95 ? 8.007 0.028 9.158 1.00 90.25 95 GLU A C 1
ATOM 766 O O . GLU A 1 95 ? 6.857 0.178 9.581 1.00 90.25 95 GLU A O 1
ATOM 771 N N . GLN A 1 96 ? 8.439 0.661 8.064 1.00 94.12 96 GLN A N 1
ATOM 772 C CA . GLN A 1 96 ? 7.592 1.595 7.339 1.00 94.12 96 GLN A CA 1
ATOM 773 C C . GLN A 1 96 ? 6.396 0.905 6.681 1.00 94.12 96 GLN A C 1
ATOM 775 O O . GLN A 1 96 ? 5.311 1.493 6.629 1.00 94.12 96 GLN A O 1
ATOM 780 N N . LYS A 1 97 ? 6.563 -0.334 6.199 1.00 94.75 97 LYS A N 1
ATOM 781 C CA . LYS A 1 97 ? 5.455 -1.131 5.655 1.00 94.75 97 LYS A CA 1
ATOM 782 C C . LYS A 1 97 ? 4.411 -1.414 6.723 1.00 94.75 97 LYS A C 1
ATOM 784 O O . LYS A 1 97 ? 3.235 -1.214 6.441 1.00 94.75 97 LYS A O 1
ATOM 789 N N . ILE A 1 98 ? 4.823 -1.802 7.932 1.00 94.12 98 ILE A N 1
ATOM 790 C CA . ILE A 1 98 ? 3.897 -2.029 9.050 1.00 94.12 98 ILE A CA 1
ATOM 791 C C . ILE A 1 98 ? 3.096 -0.756 9.339 1.00 94.12 98 ILE A C 1
ATOM 793 O O . ILE A 1 98 ? 1.869 -0.798 9.368 1.00 94.12 98 ILE A O 1
ATOM 797 N N . MET A 1 99 ? 3.761 0.396 9.477 1.00 94.25 99 MET A N 1
ATOM 798 C CA . MET A 1 99 ? 3.070 1.671 9.728 1.00 94.25 99 MET A CA 1
ATOM 799 C C . MET A 1 99 ? 2.091 2.036 8.601 1.00 94.25 99 MET A C 1
ATOM 801 O O . MET A 1 99 ? 0.975 2.499 8.849 1.00 94.25 99 MET A O 1
ATOM 805 N N . ALA A 1 100 ? 2.485 1.822 7.345 1.00 97.06 100 ALA A N 1
ATOM 806 C CA . ALA A 1 100 ? 1.642 2.125 6.195 1.00 97.06 100 ALA A CA 1
ATOM 807 C C . ALA A 1 100 ? 0.419 1.193 6.097 1.00 97.06 100 ALA A C 1
ATOM 809 O O . ALA A 1 100 ? -0.698 1.676 5.884 1.00 97.06 100 ALA A O 1
ATOM 810 N N . TYR A 1 101 ? 0.611 -0.116 6.290 1.00 97.06 101 TYR A N 1
ATOM 811 C CA . TYR A 1 101 ? -0.472 -1.100 6.313 1.00 97.06 101 TYR A CA 1
ATOM 812 C C . TYR A 1 101 ? -1.431 -0.847 7.473 1.00 97.06 101 TYR A C 1
ATOM 814 O O . TYR A 1 101 ? -2.635 -0.796 7.247 1.00 97.06 101 TYR A O 1
ATOM 822 N N . SER A 1 102 ? -0.930 -0.578 8.681 1.00 94.69 102 SER A N 1
ATOM 823 C CA . SER A 1 102 ? -1.770 -0.243 9.839 1.00 94.69 102 SER A CA 1
ATOM 824 C C . SER A 1 102 ? -2.634 0.993 9.579 1.00 94.69 102 SER A C 1
ATOM 826 O O . SER A 1 102 ? -3.839 0.988 9.847 1.00 94.69 102 SER A O 1
ATOM 828 N N . ARG A 1 103 ? -2.066 2.045 8.970 1.00 96.00 103 ARG A N 1
ATOM 829 C CA . ARG A 1 103 ? -2.836 3.242 8.604 1.00 96.00 103 ARG A CA 1
ATOM 830 C C . ARG A 1 103 ? -3.962 2.923 7.621 1.00 96.00 103 ARG A C 1
ATOM 832 O O . ARG A 1 103 ? -5.083 3.402 7.811 1.00 96.00 103 ARG A O 1
ATOM 839 N N . ARG A 1 104 ? -3.673 2.156 6.565 1.00 97.75 104 ARG A N 1
ATOM 840 C CA . ARG A 1 104 ? -4.672 1.809 5.546 1.00 97.75 104 ARG A CA 1
ATOM 841 C C . ARG A 1 104 ? -5.726 0.844 6.095 1.00 97.75 104 ARG A C 1
ATOM 843 O O . ARG A 1 104 ? -6.908 1.102 5.885 1.00 97.75 104 ARG A O 1
ATOM 850 N N . CYS A 1 105 ? -5.323 -0.148 6.889 1.00 97.31 105 CYS A N 1
ATOM 851 C CA . CYS A 1 105 ? -6.199 -1.049 7.642 1.00 97.31 105 CYS A CA 1
ATOM 852 C C . CYS A 1 105 ? -7.245 -0.271 8.447 1.00 97.31 105 CYS A C 1
ATOM 854 O O . CYS A 1 105 ? -8.442 -0.508 8.300 1.00 97.31 105 CYS A O 1
ATOM 856 N N . ASN A 1 106 ? -6.809 0.716 9.236 1.00 95.00 106 ASN A N 1
ATOM 857 C CA . ASN A 1 106 ? -7.710 1.531 10.051 1.00 95.00 106 ASN A CA 1
ATOM 858 C C . ASN A 1 106 ? -8.744 2.285 9.203 1.00 95.00 106 ASN A C 1
ATOM 860 O O . ASN A 1 106 ? -9.918 2.344 9.564 1.00 95.00 106 ASN A O 1
ATOM 864 N N . ILE A 1 107 ? -8.343 2.847 8.061 1.00 95.75 107 ILE A N 1
ATOM 865 C CA . ILE A 1 107 ? -9.284 3.532 7.163 1.00 95.75 107 ILE A CA 1
ATOM 866 C C . ILE A 1 107 ? -10.278 2.535 6.562 1.00 95.75 107 ILE A C 1
ATOM 868 O O . ILE A 1 107 ? -11.478 2.786 6.593 1.00 95.75 107 ILE A O 1
ATOM 872 N N . LEU A 1 108 ? -9.798 1.403 6.048 1.00 96.69 108 LEU A N 1
ATOM 873 C CA . LEU A 1 108 ? -10.635 0.367 5.436 1.00 96.69 108 LEU A CA 1
ATOM 874 C C . LEU A 1 108 ? -11.666 -0.188 6.424 1.00 96.69 108 LEU A C 1
ATOM 876 O O . LEU A 1 108 ? -12.843 -0.299 6.082 1.00 96.69 108 LEU A O 1
ATOM 880 N N . PHE A 1 109 ? -11.252 -0.444 7.666 1.00 95.31 109 PHE A N 1
ATOM 881 C CA . PHE A 1 109 ? -12.143 -0.885 8.734 1.00 95.31 109 PHE A CA 1
ATOM 882 C C . PHE A 1 109 ? -13.259 0.133 8.999 1.00 95.31 109 PHE A C 1
ATOM 884 O O . PHE A 1 109 ? -14.434 -0.230 9.007 1.00 95.31 109 PHE A O 1
ATOM 891 N N . ASN A 1 110 ? -12.914 1.419 9.136 1.00 93.75 110 ASN A N 1
ATOM 892 C CA . ASN A 1 110 ? -13.900 2.483 9.352 1.00 93.75 110 ASN A CA 1
ATOM 893 C C . ASN A 1 110 ? -14.850 2.684 8.156 1.00 93.75 110 ASN A C 1
ATOM 895 O O . ASN A 1 110 ? -15.930 3.245 8.323 1.00 93.75 110 ASN A O 1
ATOM 899 N N . LEU A 1 111 ? -14.474 2.219 6.961 1.00 94.88 111 LEU A N 1
ATOM 900 C CA . LEU A 1 111 ? -15.334 2.211 5.775 1.00 94.88 111 LEU A CA 1
ATOM 901 C C . LEU A 1 111 ? -16.197 0.949 5.645 1.00 94.88 111 LEU A C 1
ATOM 903 O O . LEU A 1 111 ? -16.949 0.832 4.682 1.00 94.88 111 LEU A O 1
ATOM 907 N N . GLY A 1 112 ? -16.094 0.000 6.579 1.00 93.62 112 GLY A N 1
ATOM 908 C CA . GLY A 1 112 ? -16.788 -1.286 6.499 1.00 93.62 112 GLY A CA 1
ATOM 909 C C . GLY A 1 112 ? -16.175 -2.264 5.489 1.00 93.62 112 GLY A C 1
ATOM 910 O O . GLY A 1 112 ? -16.763 -3.309 5.217 1.00 93.62 112 GLY A O 1
ATOM 911 N N . LEU A 1 113 ? -14.988 -1.966 4.951 1.00 95.31 113 LEU A N 1
ATOM 912 C CA . LEU A 1 113 ? -14.235 -2.838 4.043 1.00 95.31 113 LEU A CA 1
ATOM 913 C C . LEU A 1 113 ? -13.414 -3.846 4.858 1.00 95.31 113 LEU A C 1
ATOM 915 O O . LEU A 1 113 ? -12.185 -3.784 4.937 1.00 95.31 113 LEU A O 1
ATOM 919 N N . ILE A 1 114 ? -14.127 -4.735 5.553 1.00 91.50 114 ILE A N 1
ATOM 920 C CA . ILE A 1 114 ? -13.555 -5.591 6.601 1.00 91.50 114 ILE A CA 1
ATOM 921 C C . ILE A 1 114 ? -12.531 -6.583 6.040 1.00 91.50 114 ILE A C 1
ATOM 923 O O . ILE A 1 114 ? -11.488 -6.791 6.652 1.00 91.50 114 ILE A O 1
ATOM 927 N N . GLN A 1 115 ? -12.784 -7.168 4.868 1.00 92.81 115 GLN A N 1
ATOM 928 C CA . GLN A 1 115 ? -11.876 -8.156 4.273 1.00 92.81 115 GLN A CA 1
ATOM 929 C C . GLN A 1 115 ? -10.560 -7.515 3.822 1.00 92.81 115 GLN A C 1
ATOM 931 O O . GLN A 1 115 ? -9.484 -8.075 4.009 1.00 92.81 115 GLN A O 1
ATOM 936 N N . GLU A 1 116 ? -10.630 -6.314 3.255 1.00 94.44 116 GLU A N 1
ATOM 937 C CA . GLU A 1 116 ? -9.470 -5.512 2.879 1.00 94.44 116 GLU A CA 1
ATOM 938 C C . GLU A 1 116 ? -8.654 -5.124 4.117 1.00 94.44 116 GLU A C 1
ATOM 940 O O . GLU A 1 116 ? -7.428 -5.215 4.091 1.00 94.44 116 GLU A O 1
ATOM 945 N N . ALA A 1 117 ? -9.330 -4.726 5.199 1.00 92.12 117 ALA A N 1
ATOM 946 C CA . ALA A 1 117 ? -8.685 -4.383 6.460 1.00 92.12 117 ALA A CA 1
ATOM 947 C C . ALA A 1 117 ? -7.963 -5.591 7.081 1.00 92.12 117 ALA A C 1
ATOM 949 O O . ALA A 1 117 ? -6.812 -5.461 7.491 1.00 92.12 117 ALA A O 1
ATOM 950 N N . ILE A 1 118 ? -8.593 -6.774 7.085 1.00 88.12 118 ILE A N 1
ATOM 951 C CA . ILE A 1 118 ? -7.965 -8.020 7.557 1.00 88.12 118 ILE A CA 1
ATOM 952 C C . ILE A 1 118 ? -6.694 -8.312 6.760 1.00 88.12 118 ILE A C 1
ATOM 954 O O . ILE A 1 118 ? -5.648 -8.535 7.363 1.00 88.12 118 ILE A O 1
ATOM 958 N N . ARG A 1 119 ? -6.751 -8.229 5.423 1.00 93.50 119 ARG A N 1
ATOM 959 C CA . ARG A 1 119 ? -5.568 -8.451 4.578 1.00 93.50 119 ARG A CA 1
ATOM 960 C C . ARG A 1 119 ? -4.421 -7.504 4.934 1.00 93.50 119 ARG A C 1
ATOM 962 O O . ARG A 1 119 ? -3.281 -7.949 5.015 1.00 93.50 119 ARG A O 1
ATOM 969 N N . ASP A 1 120 ? -4.697 -6.222 5.168 1.00 93.25 120 ASP A N 1
ATOM 970 C CA . ASP A 1 120 ? -3.662 -5.271 5.596 1.00 93.25 120 ASP A CA 1
ATOM 971 C C . ASP A 1 120 ? -3.108 -5.605 6.992 1.00 93.25 120 ASP A C 1
ATOM 973 O O . ASP A 1 120 ? -1.896 -5.540 7.205 1.00 93.25 120 ASP A O 1
ATOM 977 N N . GLY A 1 121 ? -3.971 -6.014 7.927 1.00 87.25 121 GLY A N 1
ATOM 978 C CA . GLY A 1 121 ? -3.566 -6.468 9.259 1.00 87.25 121 GLY A CA 1
ATOM 979 C C . GLY A 1 121 ? -2.662 -7.706 9.221 1.00 87.25 121 GLY A C 1
ATOM 980 O O . GLY A 1 121 ? -1.635 -7.737 9.899 1.00 87.25 121 GLY A O 1
ATOM 981 N N . GLU A 1 122 ? -2.991 -8.692 8.386 1.00 90.06 122 GLU A N 1
ATOM 982 C CA . GLU A 1 122 ? -2.183 -9.900 8.175 1.00 90.06 122 GLU A CA 1
ATOM 983 C C . GLU A 1 122 ? -0.807 -9.569 7.586 1.00 90.06 122 GLU A C 1
ATOM 985 O O . GLU A 1 122 ? 0.203 -10.095 8.053 1.00 90.06 122 GLU A O 1
ATOM 990 N N . GLN A 1 123 ? -0.737 -8.656 6.609 1.00 90.75 123 GLN A N 1
ATOM 991 C CA . GLN A 1 123 ? 0.543 -8.205 6.052 1.00 90.75 123 GLN A CA 1
ATOM 992 C C . GLN A 1 123 ? 1.425 -7.548 7.119 1.00 90.75 123 GLN A C 1
ATOM 994 O O . GLN A 1 123 ? 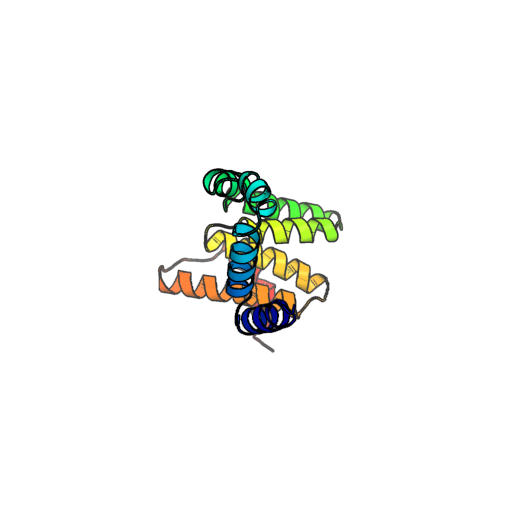2.602 -7.891 7.225 1.00 90.75 123 GLN A O 1
ATOM 999 N N . SER A 1 124 ? 0.867 -6.651 7.941 1.00 87.38 124 SER A N 1
ATOM 1000 C CA . SER A 1 124 ? 1.594 -6.072 9.078 1.00 87.38 124 SER A CA 1
ATOM 1001 C C . SER A 1 124 ? 2.095 -7.151 10.039 1.00 87.38 124 SER A C 1
ATOM 1003 O O . SER A 1 124 ? 3.260 -7.130 10.433 1.00 87.38 124 SER A O 1
ATOM 1005 N N . PHE A 1 125 ? 1.241 -8.111 10.396 1.00 82.12 125 PHE A N 1
ATOM 1006 C CA . PHE A 1 125 ? 1.575 -9.161 11.356 1.00 82.12 125 PHE A CA 1
ATOM 1007 C C . PHE A 1 125 ? 2.701 -10.081 10.864 1.00 82.12 125 PHE A C 1
ATOM 1009 O O . PHE A 1 125 ? 3.661 -10.308 11.599 1.00 82.12 125 PHE A O 1
ATOM 1016 N N . MET A 1 126 ? 2.648 -10.541 9.610 1.00 83.94 126 MET A N 1
ATOM 1017 C CA . MET A 1 126 ? 3.713 -11.368 9.025 1.00 83.94 126 MET A CA 1
ATOM 1018 C C . MET A 1 126 ? 5.072 -10.655 9.031 1.00 83.94 126 MET A C 1
ATOM 1020 O O . MET A 1 126 ? 6.106 -11.270 9.303 1.00 83.94 126 MET A O 1
ATOM 1024 N N . ILE A 1 127 ? 5.086 -9.349 8.745 1.00 84.38 127 ILE A N 1
ATOM 1025 C CA . ILE A 1 127 ? 6.321 -8.558 8.760 1.00 84.38 127 ILE A CA 1
ATOM 1026 C C . ILE A 1 127 ? 6.861 -8.445 10.192 1.00 84.38 127 ILE A C 1
ATOM 1028 O O . ILE A 1 127 ? 8.059 -8.621 10.393 1.00 84.38 127 ILE A O 1
ATOM 1032 N N . ILE A 1 128 ? 5.996 -8.219 11.188 1.00 80.62 128 ILE A N 1
ATOM 1033 C CA . ILE A 1 128 ? 6.397 -8.169 12.605 1.00 80.62 128 ILE A CA 1
ATOM 1034 C C . ILE A 1 128 ? 7.040 -9.488 13.041 1.00 80.62 128 ILE A C 1
ATOM 1036 O O . ILE A 1 128 ? 8.105 -9.454 13.653 1.00 80.62 128 ILE A O 1
ATOM 1040 N N . GLN A 1 129 ? 6.434 -10.631 12.707 1.00 75.12 129 GLN A N 1
ATOM 1041 C CA . GLN A 1 129 ? 6.999 -11.947 13.028 1.00 75.12 129 GLN A CA 1
ATOM 1042 C C . GLN A 1 129 ? 8.387 -12.121 12.404 1.00 75.12 129 GLN A C 1
ATOM 1044 O O . GLN A 1 129 ? 9.334 -12.484 13.092 1.00 75.12 129 GLN A O 1
ATOM 1049 N N . THR A 1 130 ? 8.528 -11.740 11.131 1.00 73.88 130 THR A N 1
ATOM 1050 C CA . THR A 1 130 ? 9.814 -11.799 10.421 1.00 73.88 130 THR A CA 1
ATOM 1051 C C . THR A 1 130 ? 10.890 -10.948 11.107 1.00 73.88 130 THR A C 1
ATOM 1053 O O . THR A 1 130 ? 12.030 -11.386 11.207 1.00 73.88 130 THR A O 1
ATOM 1056 N N . ILE A 1 131 ? 10.544 -9.749 11.599 1.00 69.81 131 ILE A N 1
ATOM 1057 C CA . ILE A 1 131 ? 11.483 -8.870 12.319 1.00 69.81 131 ILE A CA 1
ATOM 1058 C C . ILE A 1 131 ? 11.853 -9.463 13.686 1.00 69.81 131 ILE A C 1
ATOM 1060 O O . ILE A 1 131 ? 13.032 -9.477 14.037 1.00 69.81 131 ILE A O 1
ATOM 1064 N N . GLN A 1 132 ? 10.875 -9.963 14.449 1.00 60.72 132 GLN A N 1
ATOM 1065 C CA . GLN A 1 132 ? 11.091 -10.537 15.786 1.00 60.72 132 GLN A CA 1
ATOM 1066 C C . GLN A 1 132 ? 11.985 -11.779 15.760 1.00 60.72 132 GLN A C 1
ATOM 1068 O O . GLN A 1 132 ? 12.801 -11.958 16.663 1.00 60.72 132 GLN A O 1
ATOM 1073 N N . ASP A 1 133 ? 11.868 -12.593 14.712 1.00 59.34 133 ASP A N 1
ATOM 1074 C CA . ASP A 1 133 ? 12.737 -13.751 14.489 1.00 59.34 133 ASP A CA 1
ATOM 1075 C C . ASP A 1 133 ? 14.187 -13.337 14.166 1.00 59.34 133 ASP A C 1
ATOM 1077 O O . ASP A 1 133 ? 15.112 -14.133 14.331 1.00 59.34 133 ASP A O 1
ATOM 1081 N N . THR A 1 134 ? 14.400 -12.088 13.730 1.00 57.47 134 THR A N 1
ATOM 1082 C CA . THR A 1 134 ? 15.720 -11.547 13.370 1.00 57.47 134 THR A CA 1
ATOM 1083 C C . THR A 1 134 ? 16.371 -10.664 14.440 1.00 57.47 134 THR A C 1
ATOM 1085 O O . THR A 1 134 ? 17.590 -10.729 14.573 1.00 57.47 134 THR A O 1
ATOM 1088 N N . GLU A 1 135 ? 15.619 -9.891 15.235 1.00 53.00 135 GLU A N 1
ATOM 1089 C CA . GLU A 1 135 ? 16.155 -9.056 16.325 1.00 53.00 135 GLU A CA 1
ATOM 1090 C C . GLU A 1 135 ? 15.134 -8.823 17.462 1.00 53.00 135 GLU A C 1
ATOM 1092 O O . GLU A 1 135 ? 13.954 -8.540 17.245 1.00 53.00 135 GLU A O 1
ATOM 1097 N N . THR A 1 136 ? 15.606 -8.867 18.714 1.00 50.47 136 THR A N 1
ATOM 1098 C CA . THR A 1 136 ? 14.818 -8.597 19.930 1.00 50.47 136 THR A CA 1
ATOM 1099 C C . THR A 1 136 ? 14.474 -7.102 20.057 1.00 50.47 136 THR A C 1
ATOM 1101 O O . THR A 1 136 ? 15.174 -6.367 20.756 1.00 50.47 136 THR A O 1
ATOM 1104 N N . PHE A 1 137 ? 13.402 -6.613 19.417 1.00 48.19 137 PHE A N 1
ATOM 1105 C CA . PHE A 1 137 ? 13.023 -5.188 19.490 1.00 48.19 137 PHE A CA 1
ATOM 1106 C C . PHE A 1 137 ? 11.825 -4.888 20.414 1.00 48.19 137 PHE A C 1
ATOM 1108 O O . PHE A 1 137 ? 10.782 -5.541 20.371 1.00 48.19 137 PHE A O 1
ATOM 1115 N N . LYS A 1 138 ? 11.979 -3.850 21.256 1.00 47.44 138 LYS A N 1
ATOM 1116 C CA . LYS A 1 138 ? 10.955 -3.305 22.169 1.00 47.44 138 LYS A CA 1
ATOM 1117 C C . LYS A 1 138 ? 10.047 -2.323 21.426 1.00 47.44 138 LYS A C 1
ATOM 1119 O O . LYS A 1 138 ? 10.530 -1.395 20.786 1.00 47.44 138 LYS A O 1
ATOM 1124 N N . LEU A 1 139 ? 8.734 -2.485 21.595 1.00 50.53 139 LEU A N 1
ATOM 1125 C CA . LEU A 1 139 ? 7.687 -1.781 20.847 1.00 50.53 139 LEU A CA 1
ATOM 1126 C C . LEU A 1 139 ? 6.756 -0.940 21.743 1.00 50.53 139 LEU A C 1
ATOM 1128 O O . LEU A 1 139 ? 5.621 -1.344 21.980 1.00 50.53 139 LEU A O 1
ATOM 1132 N N . PRO A 1 140 ? 7.180 0.240 22.233 1.00 47.25 140 PRO A N 1
ATOM 1133 C CA . PRO A 1 140 ? 6.259 1.153 22.911 1.00 47.25 140 PRO A CA 1
ATOM 1134 C C . PRO A 1 140 ? 5.323 1.883 21.931 1.00 47.25 140 PRO A C 1
ATOM 1136 O O . PRO A 1 140 ? 4.189 2.178 22.276 1.00 47.25 140 PRO A O 1
ATOM 1139 N N . PHE A 1 141 ? 5.766 2.156 20.696 1.00 43.00 141 PHE A N 1
ATOM 1140 C CA . PHE A 1 141 ? 5.050 3.052 19.771 1.00 43.00 141 PHE A CA 1
ATOM 1141 C C . PHE A 1 141 ? 3.957 2.365 18.931 1.00 43.00 141 PHE A C 1
ATOM 1143 O O . PHE A 1 141 ? 2.945 2.978 18.610 1.00 43.00 141 PHE A O 1
ATOM 1150 N N . LEU A 1 142 ? 4.098 1.068 18.619 1.00 46.41 142 LEU A N 1
ATOM 1151 C CA . LEU A 1 142 ? 3.065 0.329 17.873 1.00 46.41 142 LEU A CA 1
ATOM 1152 C C . LEU A 1 142 ? 1.806 0.040 18.705 1.00 46.41 142 LEU A C 1
ATOM 1154 O O . LEU A 1 142 ? 0.775 -0.297 18.131 1.00 46.41 142 LEU A O 1
ATOM 1158 N N . GLN A 1 143 ? 1.857 0.182 20.033 1.00 47.97 143 GLN A N 1
ATOM 1159 C CA . GLN A 1 143 ? 0.688 -0.052 20.881 1.00 47.97 143 GLN A CA 1
ATOM 1160 C C . GLN A 1 143 ? -0.439 0.947 20.610 1.00 47.97 143 GLN A C 1
ATOM 1162 O O . GLN A 1 143 ? -1.591 0.550 20.704 1.00 47.97 143 GLN A O 1
ATOM 1167 N N . GLU A 1 144 ? -0.142 2.190 20.214 1.00 48.81 144 GLU A N 1
ATOM 1168 C CA . GLU A 1 144 ? -1.174 3.207 19.958 1.00 48.81 144 GLU A CA 1
ATOM 1169 C C . GLU A 1 144 ? -1.930 2.980 18.636 1.00 48.81 144 GLU A C 1
ATOM 1171 O O . GLU A 1 144 ? -3.134 3.220 18.575 1.00 48.81 144 GLU A O 1
ATOM 1176 N N . GLU A 1 145 ? -1.271 2.464 17.590 1.00 48.97 145 GLU A N 1
ATOM 1177 C CA . GLU A 1 145 ? -1.917 2.208 16.290 1.00 48.97 145 GLU A CA 1
ATOM 1178 C C . GLU A 1 145 ? -2.477 0.778 16.142 1.00 48.97 145 GLU A C 1
ATOM 1180 O O . GLU A 1 145 ? -3.399 0.573 15.349 1.00 48.97 145 GLU A O 1
ATOM 1185 N N . LEU A 1 146 ? -1.969 -0.206 16.904 1.00 50.09 146 LEU A N 1
ATOM 1186 C CA . LEU A 1 146 ? -2.373 -1.621 16.813 1.00 50.09 146 LEU A CA 1
ATOM 1187 C C . LEU A 1 146 ? -3.487 -2.049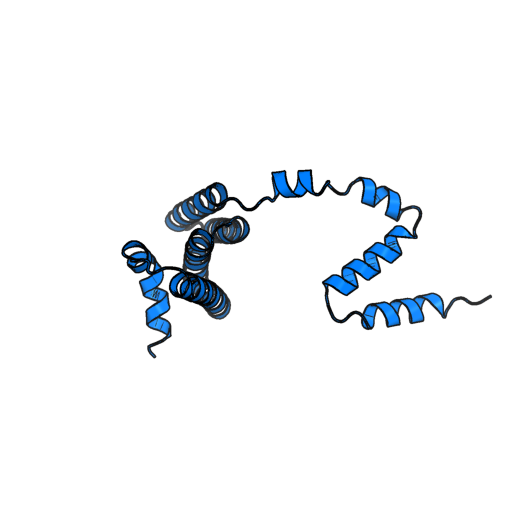 17.786 1.00 50.09 146 LEU A C 1
ATOM 1189 O O . LEU A 1 146 ? -3.904 -3.209 17.716 1.00 50.09 146 LEU A O 1
ATOM 1193 N N . VAL A 1 147 ? -4.010 -1.169 18.658 1.00 54.56 147 VAL A N 1
ATOM 1194 C CA . VAL A 1 147 ? -5.099 -1.525 19.605 1.00 54.56 147 VAL A CA 1
ATOM 1195 C C . VAL A 1 147 ? -6.268 -2.215 18.891 1.00 54.56 147 VAL A C 1
ATOM 1197 O O . VAL A 1 147 ? -6.877 -3.136 19.429 1.00 54.56 147 VAL A O 1
ATOM 1200 N N . HIS A 1 148 ? -6.549 -1.830 17.646 1.00 46.84 148 HIS A N 1
ATOM 1201 C CA . HIS A 1 148 ? -7.657 -2.383 16.872 1.00 46.84 148 HIS A CA 1
ATOM 1202 C C . HIS A 1 148 ? -7.376 -3.755 16.234 1.00 46.84 148 HIS A C 1
ATOM 1204 O O . HIS A 1 148 ? -8.323 -4.504 16.010 1.00 46.84 148 HIS A O 1
ATOM 1210 N N . ILE A 1 149 ? -6.114 -4.131 15.989 1.00 47.75 149 ILE A N 1
ATOM 1211 C CA . ILE A 1 149 ? -5.758 -5.417 15.356 1.00 47.75 149 ILE A CA 1
ATOM 1212 C C . ILE A 1 149 ? -5.811 -6.572 16.372 1.00 47.75 149 ILE A C 1
ATOM 1214 O O . ILE A 1 149 ? -6.296 -7.657 16.055 1.00 47.75 149 ILE A O 1
ATOM 1218 N N . LEU A 1 150 ? -5.413 -6.332 17.626 1.00 43.97 150 LEU A N 1
ATOM 1219 C CA . LEU A 1 150 ? -5.447 -7.346 18.694 1.00 43.97 150 LEU A CA 1
ATOM 1220 C C . LEU A 1 150 ? -6.865 -7.660 19.213 1.00 43.97 150 LEU A C 1
ATOM 1222 O O . LEU A 1 150 ? -7.098 -8.729 19.780 1.00 43.97 150 LEU A O 1
ATOM 1226 N N . LEU A 1 151 ? -7.831 -6.765 18.988 1.00 42.62 151 LEU A N 1
ATOM 1227 C CA . LEU A 1 151 ? -9.231 -6.961 19.385 1.00 42.62 151 LEU A CA 1
ATOM 1228 C C . LEU A 1 151 ? -10.010 -7.900 18.448 1.00 42.62 151 LEU A C 1
ATOM 1230 O O . LEU A 1 151 ? -11.073 -8.385 18.828 1.00 42.62 151 LEU A O 1
ATOM 1234 N N . VAL A 1 152 ? -9.499 -8.173 17.242 1.00 44.09 152 VAL A N 1
ATOM 1235 C CA . VAL A 1 152 ? -10.158 -9.060 16.265 1.00 44.09 152 VAL A CA 1
ATOM 1236 C C . VAL A 1 152 ? -9.768 -10.529 16.469 1.00 44.09 152 VAL A C 1
ATOM 1238 O O . VAL A 1 152 ? -10.542 -11.413 16.128 1.00 44.09 152 VAL A O 1
ATOM 1241 N N . GLN A 1 153 ? -8.620 -10.813 17.092 1.00 39.62 153 GLN A N 1
ATOM 1242 C CA . GLN A 1 153 ? -8.168 -12.187 17.365 1.00 39.62 153 GLN A CA 1
ATOM 1243 C C . GLN A 1 153 ? -8.690 -12.770 18.693 1.00 39.62 153 GLN A C 1
ATOM 1245 O O . GLN A 1 153 ? -8.389 -13.914 19.018 1.00 39.62 153 GLN A O 1
ATOM 1250 N N . THR A 1 154 ? -9.456 -12.003 19.477 1.00 39.56 154 THR A N 1
ATOM 1251 C CA . THR A 1 154 ? -9.957 -12.409 20.806 1.00 39.56 154 THR A CA 1
ATOM 1252 C C . THR A 1 154 ? -11.481 -12.566 20.886 1.00 39.56 154 THR A C 1
ATOM 1254 O O . THR A 1 154 ? -12.050 -12.504 21.977 1.00 39.56 154 THR A O 1
ATOM 1257 N N . LYS A 1 155 ? -12.158 -12.820 19.760 1.00 36.94 155 LYS A N 1
ATOM 1258 C CA . LYS A 1 155 ? -13.5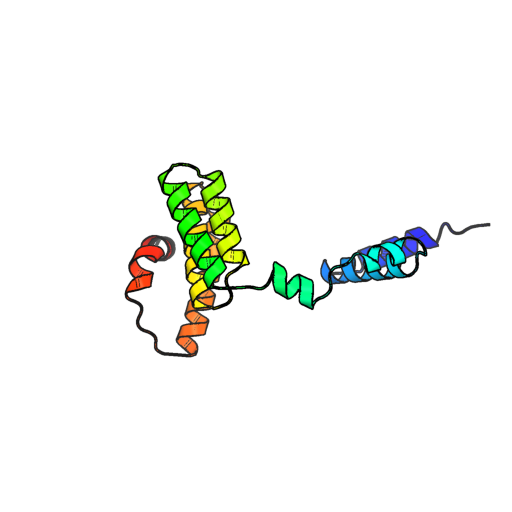64 -13.250 19.747 1.00 36.94 155 LYS A CA 1
ATOM 1259 C C . LYS A 1 155 ? -13.774 -14.499 18.913 1.00 36.94 155 LYS A C 1
ATOM 1261 O O . LYS A 1 155 ? -13.222 -14.545 17.796 1.00 36.94 155 LYS A O 1
#

Secondary structure (DSSP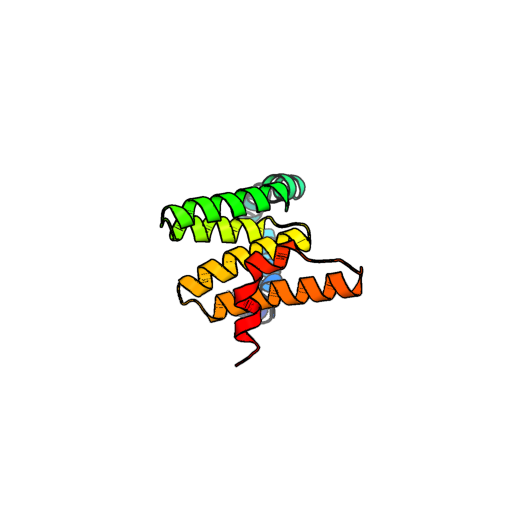, 8-state):
---HHHHHHHHHHHHT--SHHHHHHHHHHHHHTSTTTHHHHTTSPPHHHHHHHH---HHHHHHHHHHHHHHHHTT-HHHHHHHHHHHHHH--SHHHHHHHHHHHHHHHHHTT-HHHHHHHHHHHHHHHHHHHTT-----SSHHHHHHHHHTTTT-

Radius of gyration: 21.96 Å; chains: 1; bounding box: 34×39×72 Å

Sequence (155 aa):
MSTLGGEEEWMRDFHMAKTDFERICFLLKAIQNSNQGFAHFSKLETRGTIARFYGKSDRISELNRLCSLAEWNKNNVSRALHYATSAVFYALSPEQKIMAYSRRCNILFNLGLIQEAIRDGEQSFMIIQTIQDTETFKLPFLQEELVHILLVQTK

Foldseek 3Di:
DDDPVPVVVLVVVLVPDPDPVSNVVSVLVVLCPDPVSVVVVVVDDDPVRCCVVQNADLVQLVVLLVQLVVCVVVVNLVSNLVSLVVSCSRHDDLVSNLSSLLSNLVSCVVVVVNVSSVVSLVSSVVSVVVVVVVDPDDDPPVCVSCVPSVVVVPD